Protein AF-A0A8H6A3K2-F1 (afdb_monomer_lite)

Organism: Petromyces alliaceus (NCBI:txid209559)

InterPro domains:
  IPR001138 Zn(2)Cys(6) fungal-type DNA-binding domain [PF00172] (10-44)
  IPR001138 Zn(2)Cys(6) fungal-type DNA-binding domain [PS00463] (11-38)
  IPR001138 Zn(2)Cys(6) fungal-type DNA-binding domain [PS50048] (11-40)
  IPR001138 Zn(2)Cys(6) fungal-type DNA-binding domain [SM00066] (6-49)
  IPR001138 Zn(2)Cys(6) fungal-type DNA-binding domain [cd00067] (7-41)
  IPR036864 Zn(2)-C6 fungal-type DNA-binding domain superfamily [G3DSA:4.10.240.10] (9-140)
  IPR036864 Zn(2)-C6 fungal-type DNA-binding domain superfamily [SSF57701] (4-45)
  IPR050987 ABC-transporter-regulating transcription factor-like [PTHR46910] (3-131)

Foldseek 3Di:
DPPDPPDQDDAFPVCVVVVHRFPDDVQTPVCVVVVHDGHHPDPPPPPVPPPPPDPPPPPDPDDPPDDDDDDPPPPPDDPCPDPVNVVVVVVVVVVVVVVCCVVPPDADPDPVRVVVVVVVVVVVVVVVVVVVVDDDDDDDPDPDPDPPDDDDDDDPDD

Secondary structure (DSSP, 8-state):
-----PPPPPPPHHHHHHTPPP--TTTTHHHHHTT-------TT-S---------S-SS--S---S----------------HHHHHHHHHHHHHHHHHHHHH--S---SHHHHHHHHHHHHHHHHHHHHHTTS----------------PPPP----

pLDDT: mean 70.24, std 17.97, range [39.81, 94.94]

Structure (mmCIF, N/CA/C/O backbone):
data_AF-A0A8H6A3K2-F1
#
_entry.id   AF-A0A8H6A3K2-F1
#
loop_
_atom_site.group_PDB
_atom_site.id
_atom_site.type_symbol
_atom_site.label_atom_id
_atom_site.label_alt_id
_atom_site.label_comp_id
_atom_site.label_asym_id
_atom_site.label_entity_id
_atom_site.label_seq_id
_atom_site.pdbx_PDB_ins_code
_atom_site.Cartn_x
_atom_site.Cartn_y
_atom_site.Cartn_z
_atom_site.occupancy
_atom_site.B_iso_or_equiv
_atom_site.auth_seq_id
_atom_site.auth_comp_id
_atom_site.auth_asym_id
_atom_site.auth_atom_id
_atom_site.pdbx_PDB_model_num
ATOM 1 N N . MET A 1 1 ? 2.055 7.429 -45.217 1.00 39.81 1 MET A N 1
ATOM 2 C CA . MET A 1 1 ? 2.472 6.500 -44.148 1.00 39.81 1 MET A CA 1
ATOM 3 C C . MET A 1 1 ? 2.422 7.248 -42.824 1.00 39.81 1 MET A C 1
ATOM 5 O O . MET A 1 1 ? 3.404 7.863 -42.430 1.00 39.81 1 MET A O 1
ATOM 9 N N . THR A 1 2 ? 1.248 7.324 -42.203 1.00 45.66 2 THR A N 1
ATOM 10 C CA . THR A 1 2 ? 1.084 7.938 -40.881 1.00 45.66 2 THR A CA 1
ATOM 11 C C . THR A 1 2 ? 1.538 6.924 -39.837 1.00 45.66 2 THR A C 1
ATOM 13 O O . THR A 1 2 ? 0.793 6.011 -39.500 1.00 45.66 2 THR A O 1
ATOM 16 N N . GLU A 1 3 ? 2.783 7.040 -39.375 1.00 60.25 3 GLU A N 1
ATOM 17 C CA . GLU A 1 3 ? 3.278 6.282 -38.223 1.00 60.25 3 GLU A CA 1
ATOM 18 C C . GLU A 1 3 ? 2.511 6.745 -36.978 1.00 60.25 3 GLU A C 1
ATOM 20 O O . GLU A 1 3 ? 2.837 7.756 -36.351 1.00 60.25 3 GLU A O 1
ATOM 25 N N . GLU A 1 4 ? 1.433 6.032 -36.657 1.00 57.62 4 GLU A N 1
ATOM 26 C CA . GLU A 1 4 ? 0.687 6.198 -35.417 1.00 57.62 4 GLU A CA 1
ATOM 27 C C . GLU A 1 4 ? 1.663 6.058 -34.251 1.00 57.62 4 GLU A C 1
ATOM 29 O O . GLU A 1 4 ? 2.272 5.005 -34.039 1.00 57.62 4 GLU A O 1
ATOM 34 N N . ARG A 1 5 ? 1.850 7.148 -33.500 1.00 58.28 5 ARG A N 1
ATOM 35 C CA . ARG A 1 5 ? 2.789 7.224 -32.381 1.00 58.28 5 ARG A CA 1
ATOM 36 C C . ARG A 1 5 ? 2.283 6.347 -31.236 1.00 58.28 5 ARG A C 1
ATOM 38 O O . ARG A 1 5 ? 1.649 6.822 -30.295 1.00 58.28 5 ARG A O 1
ATOM 45 N N . LYS A 1 6 ? 2.556 5.045 -31.338 1.00 59.75 6 LYS A N 1
ATOM 46 C CA . LYS A 1 6 ? 2.210 4.033 -30.340 1.00 59.75 6 LYS A CA 1
ATOM 47 C C . LYS A 1 6 ? 2.784 4.462 -28.993 1.00 59.75 6 LYS A C 1
ATOM 49 O O . LYS A 1 6 ? 3.951 4.847 -28.886 1.00 59.75 6 LYS A O 1
ATOM 54 N N . ARG A 1 7 ? 1.936 4.425 -27.961 1.00 57.75 7 ARG A N 1
ATOM 55 C CA . ARG A 1 7 ? 2.319 4.705 -26.573 1.00 57.75 7 ARG A CA 1
ATOM 56 C C . ARG A 1 7 ? 3.571 3.891 -26.238 1.00 57.75 7 ARG A C 1
ATOM 58 O O . ARG A 1 7 ? 3.609 2.697 -26.522 1.00 57.75 7 ARG A O 1
ATOM 65 N N . ALA A 1 8 ? 4.578 4.539 -25.648 1.00 57.28 8 ALA A N 1
ATOM 66 C CA . ALA A 1 8 ? 5.835 3.882 -25.309 1.00 57.28 8 ALA A CA 1
ATOM 67 C C . ALA A 1 8 ? 5.558 2.621 -24.475 1.00 57.28 8 ALA A C 1
ATOM 69 O O . ALA A 1 8 ? 4.963 2.689 -23.396 1.00 57.28 8 ALA A O 1
ATOM 70 N N . THR A 1 9 ? 5.957 1.466 -25.001 1.00 68.38 9 THR A N 1
ATOM 71 C CA . THR A 1 9 ? 5.785 0.173 -24.343 1.00 68.38 9 THR A CA 1
ATOM 72 C C . THR A 1 9 ? 6.594 0.133 -23.053 1.00 68.38 9 THR A C 1
ATOM 74 O O . THR A 1 9 ? 7.736 0.596 -23.004 1.00 68.38 9 THR A O 1
ATOM 77 N N . ARG A 1 10 ? 6.016 -0.440 -21.989 1.00 82.38 10 ARG A N 1
ATOM 78 C CA . ARG A 1 10 ? 6.7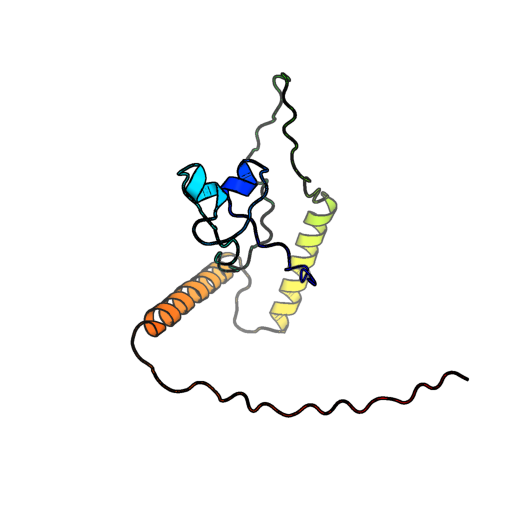27 -0.669 -20.725 1.00 82.38 10 ARG A CA 1
ATOM 79 C C . ARG A 1 10 ? 8.002 -1.472 -21.005 1.00 82.38 10 ARG A C 1
ATOM 81 O O . ARG A 1 10 ? 7.929 -2.549 -21.584 1.00 82.38 10 ARG A O 1
ATOM 88 N N . ALA A 1 11 ? 9.154 -0.958 -20.580 1.00 88.69 11 ALA A N 1
ATOM 89 C CA . ALA A 1 11 ? 10.419 -1.676 -20.706 1.00 88.69 11 ALA A CA 1
ATOM 90 C C . ALA A 1 11 ? 10.467 -2.889 -19.760 1.00 88.69 11 ALA A C 1
ATOM 92 O O . ALA A 1 11 ? 9.973 -2.809 -18.630 1.00 88.69 11 ALA A O 1
ATOM 93 N N . CYS A 1 12 ? 11.079 -3.989 -20.207 1.00 89.44 12 CYS A N 1
ATOM 94 C CA . CYS A 1 12 ? 11.397 -5.133 -19.349 1.00 89.44 12 CYS A CA 1
ATOM 95 C C . CYS A 1 12 ? 12.448 -4.757 -18.296 1.00 89.44 12 CYS A C 1
ATOM 97 O O . CYS A 1 12 ? 13.149 -3.747 -18.427 1.00 89.44 12 CYS A O 1
ATOM 99 N N . ASP A 1 13 ? 12.582 -5.576 -17.256 1.00 90.19 13 ASP A N 1
ATOM 100 C CA . ASP A 1 13 ? 13.487 -5.279 -16.147 1.00 90.19 13 ASP A CA 1
ATOM 101 C C . ASP A 1 13 ? 14.956 -5.285 -16.578 1.00 90.19 13 ASP A C 1
ATOM 103 O O . ASP A 1 13 ? 15.732 -4.460 -16.102 1.00 90.19 13 ASP A O 1
ATOM 107 N N . GLU A 1 14 ? 15.325 -6.130 -17.541 1.00 90.44 14 GLU A N 1
ATOM 108 C CA . GLU A 1 14 ? 16.706 -6.228 -18.011 1.00 90.44 14 GLU A CA 1
ATOM 109 C C . GLU A 1 14 ? 17.121 -5.015 -18.858 1.00 90.44 14 GLU A C 1
ATOM 111 O O . GLU A 1 14 ? 18.142 -4.386 -18.576 1.00 90.44 14 GLU A O 1
ATOM 116 N N . CYS A 1 15 ? 16.297 -4.590 -19.826 1.00 90.38 15 CYS A N 1
ATOM 117 C CA . CYS A 1 15 ? 16.546 -3.344 -20.566 1.00 90.38 15 CYS A CA 1
ATOM 118 C C . CYS A 1 15 ? 16.542 -2.130 -19.631 1.00 90.38 15 CYS A C 1
ATOM 120 O O . CYS A 1 15 ? 17.314 -1.193 -19.826 1.00 90.38 15 CYS A O 1
ATOM 122 N N . ARG A 1 16 ? 15.711 -2.147 -18.582 1.00 90.50 16 ARG A N 1
ATOM 123 C CA . ARG A 1 16 ? 15.670 -1.077 -17.584 1.00 90.50 16 ARG A CA 1
ATOM 124 C C . ARG A 1 16 ? 16.929 -1.049 -16.713 1.00 90.50 16 ARG A C 1
ATOM 126 O O . ARG A 1 16 ? 17.440 0.036 -16.443 1.00 90.50 16 ARG A O 1
ATOM 133 N N . ARG A 1 17 ? 17.443 -2.215 -16.308 1.00 88.88 17 ARG A N 1
ATOM 134 C CA . ARG A 1 17 ? 18.693 -2.372 -15.545 1.00 88.88 17 ARG A CA 1
ATOM 135 C C . ARG A 1 17 ? 19.903 -1.893 -16.346 1.00 88.88 17 ARG A C 1
ATOM 137 O O . ARG A 1 17 ? 20.776 -1.234 -15.791 1.00 88.88 17 ARG A O 1
ATOM 144 N N . LEU A 1 18 ? 19.917 -2.188 -17.644 1.00 89.50 18 LEU A N 1
ATOM 145 C CA . LEU A 1 18 ? 20.990 -1.820 -18.570 1.00 89.50 18 LEU A CA 1
ATOM 146 C C . LEU A 1 18 ? 20.836 -0.420 -19.182 1.00 89.50 18 LEU A C 1
ATOM 148 O O . LEU A 1 18 ? 21.750 0.054 -19.846 1.00 89.50 18 LEU A O 1
ATOM 152 N N . LYS A 1 19 ? 19.708 0.258 -18.927 1.00 89.94 19 LYS A N 1
ATOM 153 C CA . LYS A 1 19 ? 19.364 1.581 -19.478 1.00 89.94 19 LYS A CA 1
ATOM 154 C C . LYS A 1 19 ? 19.355 1.615 -21.015 1.00 89.94 19 LYS A C 1
ATOM 156 O O . LYS A 1 19 ? 19.729 2.610 -21.628 1.00 89.94 19 LYS A O 1
ATOM 161 N N . GLU A 1 20 ? 18.881 0.539 -21.636 1.00 88.94 20 GLU A N 1
ATOM 162 C CA . GLU A 1 20 ? 18.750 0.408 -23.091 1.00 88.94 20 GLU A CA 1
ATOM 163 C C . GLU A 1 20 ? 17.290 0.594 -23.538 1.00 88.94 20 GLU A C 1
ATOM 165 O O . GLU A 1 20 ? 16.348 0.290 -22.798 1.00 88.94 20 GLU A O 1
ATOM 170 N N . LYS A 1 21 ? 17.075 1.046 -24.783 1.00 87.69 21 LYS A N 1
ATOM 171 C CA . LYS A 1 21 ? 15.724 1.138 -25.364 1.00 87.69 21 LYS A CA 1
ATOM 172 C C . LYS A 1 21 ? 15.109 -0.258 -25.481 1.00 87.69 21 LYS A C 1
ATOM 174 O O . LYS A 1 21 ? 15.714 -1.150 -26.080 1.00 87.69 21 LYS A O 1
ATOM 179 N N . CYS A 1 22 ? 13.909 -0.425 -24.927 1.00 89.44 22 CYS A N 1
ATOM 180 C CA . CYS A 1 22 ? 13.126 -1.650 -25.017 1.00 89.44 22 CYS A CA 1
ATOM 181 C C . CYS A 1 22 ? 12.055 -1.494 -26.100 1.00 89.44 22 CYS A C 1
ATOM 183 O O . CYS A 1 22 ? 11.222 -0.596 -26.010 1.00 89.44 22 CYS A O 1
ATOM 185 N N . GLU A 1 23 ? 12.066 -2.382 -27.094 1.00 85.56 23 GLU A N 1
ATOM 186 C CA . GLU A 1 2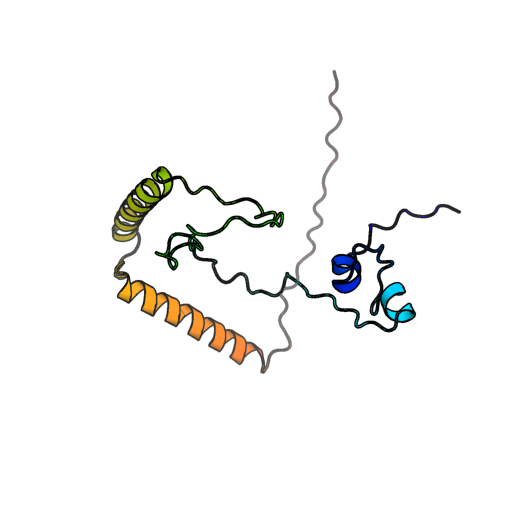3 ? 11.091 -2.383 -28.198 1.00 85.56 23 GLU A CA 1
ATOM 187 C C . GLU A 1 23 ? 9.763 -3.081 -27.827 1.00 85.56 23 GLU A C 1
ATOM 189 O O . GLU A 1 23 ? 8.851 -3.158 -28.642 1.00 85.56 23 GLU A O 1
ATOM 194 N N . GLY A 1 24 ? 9.635 -3.589 -26.593 1.00 81.88 24 GLY A N 1
ATOM 195 C CA . GLY A 1 24 ? 8.463 -4.354 -26.156 1.00 81.88 24 GLY A CA 1
ATOM 196 C C . GLY A 1 24 ? 8.411 -5.778 -26.735 1.00 81.88 24 GLY A C 1
ATOM 197 O O . GLY A 1 24 ? 9.346 -6.226 -27.403 1.00 81.88 24 GLY A O 1
ATOM 198 N N . GLY A 1 25 ? 7.336 -6.508 -26.415 1.00 81.31 25 GLY A N 1
ATOM 199 C CA . GLY A 1 25 ? 7.158 -7.936 -26.727 1.00 81.31 25 GLY A CA 1
ATOM 200 C C . GLY A 1 25 ? 7.575 -8.874 -25.585 1.00 81.31 25 GLY A C 1
ATOM 201 O O . GLY A 1 25 ? 8.337 -8.483 -24.698 1.00 81.31 25 GLY A O 1
ATOM 202 N N . ILE A 1 26 ? 7.059 -10.109 -25.590 1.00 80.62 26 ILE A N 1
ATOM 203 C CA . ILE A 1 26 ? 7.414 -11.167 -24.630 1.00 80.62 26 ILE A CA 1
ATOM 204 C C . ILE A 1 26 ? 7.951 -12.364 -25.429 1.00 80.62 26 ILE A C 1
ATOM 206 O O . ILE A 1 26 ? 7.157 -13.037 -26.083 1.00 80.62 26 ILE A O 1
ATOM 210 N N . PRO A 1 27 ? 9.267 -12.650 -25.394 1.00 86.31 27 PRO A N 1
ATOM 211 C CA . PRO A 1 27 ? 10.353 -11.831 -24.844 1.00 86.31 27 PRO A CA 1
ATOM 212 C C . PRO A 1 27 ? 10.608 -10.564 -25.680 1.00 86.31 27 PRO A C 1
ATOM 214 O O . PRO A 1 27 ? 10.317 -10.519 -26.873 1.00 86.31 27 PRO A O 1
ATOM 217 N N . CYS A 1 28 ? 11.188 -9.527 -25.068 1.00 89.62 28 CYS A N 1
ATOM 218 C CA . CYS A 1 28 ? 11.486 -8.282 -25.774 1.00 89.62 28 CYS A CA 1
ATOM 219 C C . CYS A 1 28 ? 12.471 -8.532 -26.935 1.00 89.62 28 CYS A C 1
ATOM 221 O O . CYS A 1 28 ? 13.417 -9.302 -26.759 1.00 89.62 28 CYS A O 1
ATOM 223 N N . SER A 1 29 ? 12.306 -7.881 -28.099 1.00 89.25 29 SER A N 1
ATOM 224 C CA . SER A 1 29 ? 13.159 -8.150 -29.284 1.00 89.25 29 SER A CA 1
ATOM 225 C C . SER A 1 29 ? 14.660 -8.025 -28.971 1.00 89.25 29 SER A C 1
ATOM 227 O O . SER A 1 29 ? 15.465 -8.887 -29.322 1.00 89.25 29 SER A O 1
ATOM 229 N N . ARG A 1 30 ? 15.035 -7.014 -28.181 1.00 89.12 30 ARG A N 1
ATOM 230 C CA . ARG A 1 30 ? 16.416 -6.820 -27.723 1.00 89.12 30 ARG A CA 1
ATOM 231 C C . ARG A 1 30 ? 16.911 -7.952 -26.813 1.00 89.12 30 ARG A C 1
ATOM 233 O O . ARG A 1 30 ? 18.037 -8.416 -26.960 1.00 89.12 30 ARG A O 1
ATOM 240 N N . CYS A 1 31 ? 16.064 -8.433 -25.910 1.00 90.56 31 CYS A N 1
ATOM 241 C CA . CYS A 1 31 ? 16.357 -9.548 -25.013 1.00 90.56 31 CYS A CA 1
ATOM 242 C C . CYS A 1 31 ? 16.568 -10.851 -25.796 1.00 90.56 31 CYS A C 1
ATOM 244 O O . CYS A 1 31 ? 17.484 -11.610 -25.487 1.00 90.56 31 CYS A O 1
ATOM 246 N N . SER A 1 32 ? 15.755 -11.067 -26.836 1.00 91.50 32 SER A N 1
ATOM 247 C CA . SER A 1 32 ? 15.879 -12.197 -27.760 1.00 91.50 32 SER A CA 1
ATOM 248 C C . SER A 1 32 ? 17.213 -12.161 -28.516 1.00 91.50 32 SER A C 1
ATOM 250 O O . SER A 1 32 ? 17.946 -13.149 -28.507 1.00 91.50 32 SER A O 1
ATOM 252 N N . HIS A 1 33 ? 17.594 -11.002 -29.066 1.00 91.88 33 HIS A N 1
ATOM 253 C CA . HIS A 1 33 ? 18.850 -10.842 -29.810 1.00 91.88 33 HIS A CA 1
ATOM 254 C C . HIS A 1 33 ? 20.092 -11.129 -28.952 1.00 91.88 33 HIS A C 1
ATOM 256 O O . HIS A 1 33 ? 21.004 -11.832 -29.379 1.00 91.88 33 HIS A O 1
ATOM 262 N N . PHE A 1 34 ? 20.122 -10.624 -27.715 1.00 89.44 34 PHE A N 1
ATOM 263 C CA . PHE A 1 34 ? 21.236 -10.859 -26.790 1.00 89.44 34 PHE A CA 1
ATOM 264 C C . PHE A 1 34 ? 21.126 -12.173 -26.005 1.00 89.44 34 PHE A C 1
ATOM 266 O O . PHE A 1 34 ? 21.971 -12.427 -25.148 1.00 89.44 34 PHE A O 1
ATOM 273 N N . ARG A 1 35 ? 20.097 -12.992 -26.274 1.00 88.38 35 ARG A N 1
ATOM 274 C CA . ARG A 1 35 ? 19.805 -14.250 -25.565 1.00 88.38 35 ARG A CA 1
ATOM 275 C C . ARG A 1 35 ? 19.812 -14.091 -24.038 1.00 88.38 35 ARG A C 1
ATOM 277 O O . ARG A 1 35 ? 20.327 -14.939 -23.314 1.00 88.38 35 ARG A O 1
ATOM 284 N N . ARG A 1 36 ? 19.251 -12.983 -23.547 1.00 87.44 36 ARG A N 1
ATOM 285 C CA . ARG A 1 36 ? 19.101 -12.696 -22.112 1.00 87.44 36 ARG A CA 1
ATOM 286 C C . ARG A 1 36 ? 17.689 -13.047 -21.654 1.00 87.44 36 ARG A C 1
ATOM 288 O O . ARG A 1 36 ? 16.735 -12.972 -22.429 1.00 87.44 36 ARG A O 1
ATOM 295 N N . LEU A 1 37 ? 17.548 -13.366 -20.371 1.00 87.44 37 LEU A N 1
ATOM 296 C CA . LEU A 1 37 ? 16.246 -13.591 -19.747 1.00 87.44 37 LEU A CA 1
ATOM 297 C C . LEU A 1 37 ? 15.442 -12.285 -19.725 1.00 87.44 37 LEU A C 1
ATOM 299 O O . LEU A 1 37 ? 15.842 -11.293 -19.116 1.00 87.44 37 LEU A O 1
ATOM 303 N N . CYS A 1 38 ? 14.307 -12.283 -20.421 1.00 90.19 38 CYS A N 1
ATOM 304 C CA . CYS A 1 38 ? 13.381 -11.161 -20.430 1.00 90.19 38 CYS A CA 1
ATOM 305 C C . CYS A 1 38 ? 12.372 -11.326 -19.296 1.00 90.19 38 CYS A C 1
ATOM 307 O O . CYS A 1 38 ? 11.447 -12.127 -19.406 1.00 90.19 38 CYS A O 1
ATOM 309 N N . GLU A 1 39 ? 12.543 -10.558 -18.223 1.00 87.44 39 GLU A N 1
ATOM 310 C CA . GLU A 1 39 ? 11.612 -10.563 -17.099 1.00 87.44 39 GLU A CA 1
ATOM 311 C C . GLU A 1 39 ? 10.805 -9.258 -17.049 1.00 87.44 39 GLU A C 1
ATOM 313 O O . GLU A 1 39 ? 11.341 -8.158 -17.220 1.00 87.44 39 GLU A O 1
ATOM 318 N N . PHE A 1 40 ? 9.497 -9.387 -16.824 1.00 85.81 40 PHE A N 1
ATOM 319 C CA . PHE A 1 40 ? 8.593 -8.278 -16.540 1.00 85.81 40 PHE A CA 1
ATOM 320 C C . PHE A 1 40 ? 7.977 -8.498 -15.155 1.00 85.81 40 PHE A C 1
ATOM 322 O O . PHE A 1 40 ? 6.838 -8.953 -15.037 1.00 85.81 40 PHE A O 1
ATOM 329 N N . LYS A 1 41 ? 8.701 -8.165 -14.082 1.00 80.38 41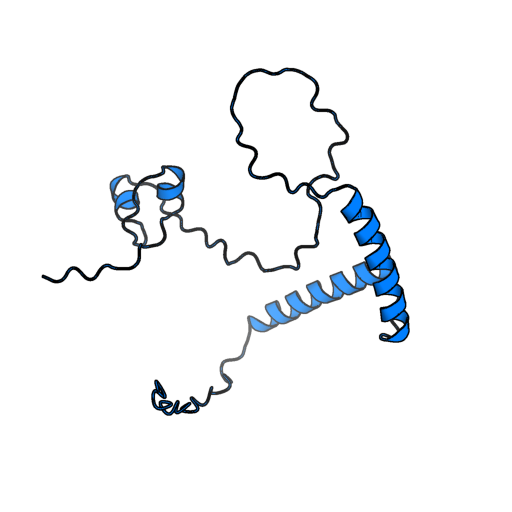 LYS A N 1
ATOM 330 C CA . LYS A 1 41 ? 8.160 -8.231 -12.720 1.00 80.38 41 LYS A CA 1
ATOM 331 C C . LYS A 1 41 ? 7.003 -7.251 -12.608 1.00 80.38 41 LYS A C 1
ATOM 333 O O . LYS A 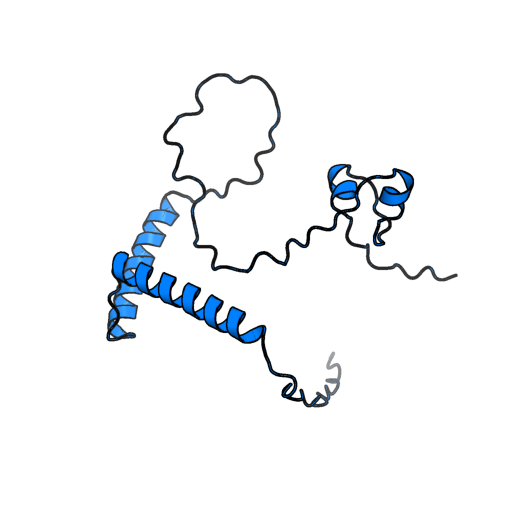1 41 ? 7.175 -6.025 -12.612 1.00 80.38 41 LYS A O 1
ATOM 338 N N . ASN A 1 42 ? 5.783 -7.764 -12.505 1.00 67.50 42 ASN A N 1
ATOM 339 C CA . ASN A 1 42 ? 4.637 -6.939 -12.165 1.00 67.50 42 ASN A CA 1
ATOM 340 C C . ASN A 1 42 ? 4.785 -6.472 -10.717 1.00 67.50 42 ASN A C 1
ATOM 342 O O . ASN A 1 42 ? 4.401 -7.161 -9.781 1.00 67.50 42 ASN A O 1
ATOM 346 N N . ARG A 1 43 ? 5.262 -5.233 -10.532 1.00 61.69 43 ARG A N 1
ATOM 347 C CA . ARG A 1 43 ? 5.216 -4.527 -9.237 1.00 61.69 43 ARG A CA 1
ATOM 348 C C . ARG A 1 43 ? 3.782 -4.344 -8.695 1.00 61.69 43 ARG A C 1
ATOM 350 O O . ARG A 1 43 ? 3.614 -3.735 -7.648 1.00 61.69 43 ARG A O 1
ATOM 357 N N . ALA A 1 44 ? 2.768 -4.839 -9.408 1.00 55.81 44 ALA A N 1
ATOM 358 C CA . ALA A 1 44 ? 1.350 -4.722 -9.101 1.00 55.81 44 ALA A CA 1
ATOM 359 C C . ALA A 1 44 ? 0.772 -5.893 -8.281 1.00 55.81 44 ALA A C 1
ATOM 361 O O . ALA A 1 44 ? -0.345 -5.762 -7.800 1.00 55.81 44 ALA A O 1
ATOM 362 N N . GLN A 1 45 ? 1.491 -7.011 -8.100 1.00 50.84 45 GLN A N 1
ATOM 363 C CA . GLN A 1 45 ? 0.961 -8.187 -7.380 1.00 50.84 45 GLN A CA 1
ATOM 364 C C . GLN A 1 45 ? 1.451 -8.339 -5.935 1.00 50.84 45 GLN A C 1
ATOM 366 O O . GLN A 1 45 ? 1.120 -9.318 -5.273 1.00 50.84 45 GLN A O 1
ATOM 371 N N . GLY A 1 46 ? 2.173 -7.352 -5.398 1.00 53.75 46 GLY A N 1
ATOM 372 C CA . GLY A 1 46 ? 2.179 -7.193 -3.951 1.00 53.75 46 GLY A CA 1
ATOM 373 C C . GLY A 1 46 ? 0.755 -6.836 -3.562 1.00 53.75 46 GLY A C 1
ATOM 374 O O . GLY A 1 46 ? 0.302 -5.741 -3.902 1.00 53.75 46 GLY A O 1
ATOM 375 N N . VAL A 1 47 ? 0.043 -7.764 -2.916 1.00 48.88 47 VAL A N 1
ATOM 376 C CA . VAL A 1 47 ? -1.185 -7.459 -2.181 1.00 48.88 47 VAL A CA 1
ATOM 377 C C . VAL A 1 47 ? -0.927 -6.114 -1.515 1.00 48.88 47 VAL A C 1
ATOM 379 O O . VAL A 1 47 ? 0.114 -5.937 -0.877 1.00 48.88 47 VAL A O 1
ATOM 382 N N . ARG A 1 48 ? -1.806 -5.127 -1.714 1.00 54.12 48 ARG A N 1
ATOM 383 C CA . ARG A 1 48 ? -1.809 -3.928 -0.870 1.00 54.12 48 ARG A CA 1
ATOM 384 C C . ARG A 1 48 ? -2.272 -4.363 0.517 1.00 54.12 48 ARG A C 1
ATOM 386 O O . ARG A 1 48 ? -3.342 -3.995 0.981 1.00 54.12 48 ARG A O 1
ATOM 393 N N . GLU A 1 49 ? -1.492 -5.241 1.129 1.00 50.03 49 GLU A N 1
ATOM 394 C CA . GLU A 1 49 ? -1.438 -5.437 2.549 1.00 50.03 49 GLU A CA 1
ATOM 395 C C . GLU A 1 49 ? -1.240 -4.039 3.104 1.00 50.03 49 GLU A C 1
ATOM 397 O O . GLU A 1 49 ? -0.419 -3.269 2.583 1.00 50.03 49 GLU A O 1
ATOM 402 N N . PHE A 1 50 ? -2.115 -3.666 4.033 1.00 43.84 50 PHE A N 1
ATOM 403 C CA . PHE A 1 50 ? -2.050 -2.399 4.731 1.00 43.84 50 PHE A CA 1
ATOM 404 C C . PHE A 1 50 ? -0.583 -2.200 5.083 1.00 43.84 50 PHE A C 1
ATOM 406 O O . PHE A 1 50 ? -0.050 -2.983 5.853 1.00 43.84 50 PHE A O 1
ATOM 413 N N . ARG A 1 51 ? 0.118 -1.264 4.432 1.00 52.41 51 ARG A N 1
ATOM 414 C CA . ARG A 1 51 ? 1.472 -0.924 4.854 1.00 52.41 51 ARG A CA 1
ATOM 415 C C . ARG A 1 51 ? 1.229 -0.191 6.162 1.00 52.41 51 ARG A C 1
ATOM 417 O O . ARG A 1 51 ? 0.779 0.957 6.073 1.00 52.41 51 ARG A O 1
ATOM 424 N N . PRO A 1 52 ? 1.478 -0.779 7.353 1.00 49.88 52 PRO A N 1
ATOM 425 C CA . PRO A 1 52 ? 1.573 0.080 8.509 1.00 49.88 52 PRO A CA 1
ATOM 426 C C . PRO A 1 52 ? 2.621 1.136 8.158 1.00 49.88 52 PRO A C 1
ATOM 428 O O . PRO A 1 52 ? 3.598 0.862 7.447 1.00 49.88 52 PRO A O 1
ATOM 431 N N . TYR A 1 53 ? 2.384 2.370 8.581 1.00 55.69 53 TYR A N 1
ATOM 432 C CA . TYR A 1 53 ? 3.423 3.379 8.556 1.00 55.69 53 TYR A CA 1
ATOM 433 C C . TYR A 1 53 ? 4.513 2.910 9.526 1.00 55.69 53 TYR A C 1
ATOM 435 O O . TYR A 1 53 ? 4.476 3.203 10.714 1.00 55.69 53 TYR A O 1
ATOM 443 N N . VAL A 1 54 ? 5.426 2.080 9.026 1.00 50.78 54 VAL A N 1
ATOM 444 C CA . VAL A 1 54 ? 6.619 1.636 9.732 1.00 50.78 54 VAL A CA 1
ATOM 445 C C . VAL A 1 54 ? 7.712 2.598 9.300 1.00 50.78 54 VAL A C 1
ATOM 447 O O . VAL A 1 54 ? 8.132 2.553 8.135 1.00 50.78 54 VAL A O 1
ATOM 450 N N . PRO A 1 55 ? 8.190 3.483 10.188 1.00 48.22 55 PRO A N 1
ATOM 451 C CA . PRO A 1 55 ? 9.454 4.151 9.961 1.00 48.22 55 PRO A CA 1
ATOM 452 C C . PRO A 1 55 ? 10.496 3.045 9.778 1.00 48.22 55 PRO A C 1
ATOM 454 O O . PRO A 1 55 ? 10.765 2.282 10.703 1.00 48.22 55 PRO A O 1
ATOM 457 N N . ARG A 1 56 ? 11.072 2.917 8.580 1.00 51.50 56 ARG A N 1
ATOM 458 C CA . ARG A 1 56 ? 12.151 1.955 8.291 1.00 51.50 56 ARG A CA 1
ATOM 459 C C . ARG A 1 56 ? 13.479 2.365 8.953 1.00 51.50 56 ARG A C 1
ATOM 461 O O . ARG A 1 56 ? 14.518 2.343 8.304 1.00 51.50 56 ARG A O 1
ATOM 468 N N . CYS A 1 57 ? 13.452 2.776 10.220 1.00 51.28 57 CYS A N 1
ATOM 469 C CA . CYS A 1 57 ? 14.626 3.171 10.999 1.00 51.28 57 CYS A CA 1
ATOM 470 C C . CYS A 1 57 ? 14.430 2.912 12.505 1.00 51.28 57 CYS A C 1
ATOM 472 O O . CYS A 1 57 ? 14.727 3.784 13.315 1.00 51.28 57 CYS A O 1
ATOM 474 N N . VAL A 1 58 ? 13.931 1.742 12.904 1.00 48.44 58 VAL A N 1
ATOM 475 C CA . VAL A 1 58 ? 14.008 1.315 14.314 1.00 48.44 58 VAL A CA 1
ATOM 476 C C . VAL A 1 58 ? 14.773 0.012 14.460 1.00 48.44 58 VAL A C 1
ATOM 478 O O . VAL A 1 58 ? 14.348 -0.862 15.192 1.00 48.44 58 VAL A O 1
ATOM 481 N N . GLU A 1 59 ? 15.910 -0.121 13.771 1.00 51.31 59 GLU A N 1
ATOM 482 C CA . GLU A 1 59 ? 16.886 -1.136 14.183 1.00 51.31 59 GLU A CA 1
ATOM 483 C C . GLU A 1 59 ? 18.316 -0.874 13.699 1.00 51.31 59 GLU A C 1
ATOM 485 O O . GLU A 1 59 ? 18.952 -1.743 13.132 1.00 51.31 59 GLU A O 1
ATOM 490 N N . TRP A 1 60 ? 18.845 0.331 13.929 1.00 42.25 60 TRP A N 1
ATOM 491 C CA . TRP A 1 60 ? 20.297 0.512 14.062 1.00 42.25 60 TRP A CA 1
ATOM 492 C C . TRP A 1 60 ? 20.559 1.624 15.075 1.00 42.25 60 TRP A C 1
ATOM 494 O O . TRP A 1 60 ? 20.774 2.782 14.717 1.00 42.25 60 TRP A O 1
ATOM 504 N N . LEU A 1 61 ? 20.564 1.273 16.364 1.00 51.53 61 LEU A N 1
ATOM 505 C CA . LEU A 1 61 ? 21.370 2.017 17.329 1.00 51.53 61 LEU A CA 1
ATOM 506 C C . LEU A 1 61 ? 22.834 1.607 17.108 1.00 51.53 61 LEU A C 1
ATOM 508 O O . LEU A 1 61 ? 23.411 0.882 17.907 1.00 51.53 61 LEU A O 1
ATOM 512 N N . TYR A 1 62 ? 23.413 2.024 15.983 1.00 48.19 62 TYR A N 1
ATOM 513 C CA . TYR A 1 62 ? 24.857 1.982 15.782 1.00 48.19 62 TYR A CA 1
ATOM 514 C C . TYR A 1 62 ? 25.278 3.180 14.921 1.00 48.19 62 TYR A C 1
ATOM 516 O O . TYR A 1 62 ? 24.811 3.310 13.786 1.00 48.19 62 TYR A O 1
ATOM 524 N N . PRO A 1 63 ? 26.101 4.108 15.443 1.00 52.91 63 PRO A N 1
ATOM 525 C CA . PRO A 1 63 ? 26.560 5.256 14.676 1.00 52.91 63 PRO A CA 1
ATOM 526 C C . PRO A 1 63 ? 27.441 4.805 13.507 1.00 52.91 63 PRO A C 1
ATOM 528 O O . PRO A 1 63 ? 28.463 4.152 13.703 1.00 52.91 63 PRO A O 1
ATOM 531 N N . CYS A 1 64 ? 27.081 5.224 12.292 1.00 47.31 64 CYS A N 1
ATOM 532 C CA . CYS A 1 64 ? 27.956 5.215 11.122 1.00 47.31 64 CYS A CA 1
ATOM 533 C C . CYS A 1 64 ? 29.013 6.322 11.276 1.00 47.31 64 CYS A C 1
ATOM 535 O O . CYS A 1 64 ? 29.002 7.326 10.565 1.00 47.31 64 CYS A O 1
ATOM 537 N N . VAL A 1 65 ? 29.893 6.164 12.262 1.00 49.34 65 VAL A N 1
ATOM 538 C CA . VAL A 1 65 ? 31.104 6.966 12.415 1.00 49.34 65 VAL A CA 1
ATOM 539 C C . VAL A 1 65 ? 32.267 5.991 12.419 1.00 49.34 65 VAL A C 1
ATOM 541 O O . VAL A 1 65 ? 32.766 5.630 13.473 1.00 49.34 65 VAL A O 1
ATOM 544 N N . LEU A 1 66 ? 32.662 5.525 11.236 1.00 47.53 66 LEU A N 1
ATOM 545 C CA . LEU A 1 66 ? 34.069 5.527 10.853 1.00 47.53 66 LEU A CA 1
ATOM 546 C C . LEU A 1 66 ? 34.219 5.226 9.356 1.00 47.53 66 LEU A C 1
ATOM 548 O O . LEU A 1 66 ? 33.713 4.234 8.848 1.00 47.53 66 LEU A O 1
ATOM 552 N N . GLN A 1 67 ? 34.994 6.105 8.722 1.00 40.59 67 GLN A N 1
ATOM 553 C CA . GLN A 1 67 ? 35.662 5.979 7.426 1.00 40.59 67 GLN A CA 1
ATOM 554 C C . GLN A 1 67 ? 34.832 6.269 6.173 1.00 40.59 67 GLN A C 1
ATOM 556 O O .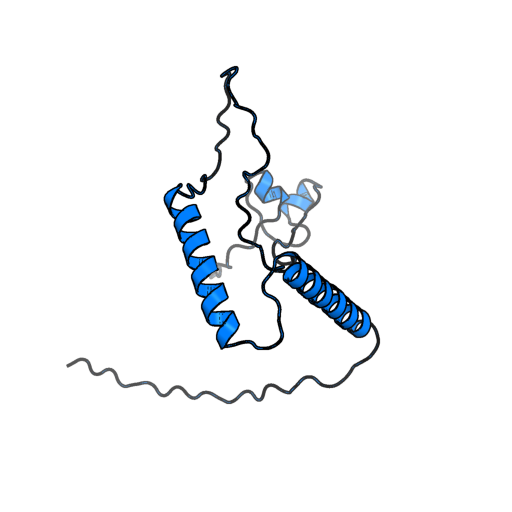 GLN A 1 67 ? 34.365 5.410 5.434 1.00 40.59 67 GLN A O 1
ATOM 561 N N . ALA A 1 68 ? 34.793 7.574 5.906 1.00 51.38 68 ALA A N 1
ATOM 562 C CA . ALA A 1 68 ? 34.798 8.142 4.574 1.00 51.38 68 ALA A CA 1
ATOM 563 C C . ALA A 1 68 ? 35.891 7.497 3.709 1.00 51.38 68 ALA A C 1
ATOM 565 O O . ALA A 1 68 ? 37.065 7.809 3.872 1.00 51.38 68 ALA A O 1
ATOM 566 N N . THR A 1 69 ? 35.497 6.650 2.766 1.00 47.56 69 THR A N 1
ATOM 567 C CA . THR A 1 69 ? 36.147 6.589 1.456 1.00 47.56 69 THR A CA 1
ATOM 568 C C . THR A 1 69 ? 35.075 6.350 0.400 1.00 47.56 69 THR A C 1
ATOM 570 O O . THR A 1 69 ? 34.056 5.710 0.640 1.00 47.56 69 THR A O 1
ATOM 573 N N . GLU A 1 70 ? 35.287 7.036 -0.710 1.00 52.22 70 GLU A N 1
ATOM 574 C CA . GLU A 1 70 ? 34.445 7.258 -1.875 1.00 52.22 70 GLU A CA 1
ATOM 575 C C . GLU A 1 70 ? 33.443 6.147 -2.217 1.00 52.22 70 GLU A C 1
ATOM 577 O O . GLU A 1 70 ? 33.800 4.988 -2.377 1.00 52.22 70 GLU A O 1
ATOM 582 N N . ILE A 1 71 ? 32.182 6.541 -2.399 1.00 44.97 71 ILE A N 1
ATOM 583 C CA . ILE A 1 71 ? 31.377 6.322 -3.610 1.00 44.97 71 ILE A CA 1
ATOM 584 C C . ILE A 1 71 ? 30.015 6.967 -3.347 1.00 44.97 71 ILE A C 1
ATOM 586 O O . ILE A 1 71 ? 29.354 6.709 -2.340 1.00 44.97 71 ILE A O 1
ATOM 590 N N . LEU A 1 72 ? 29.607 7.822 -4.286 1.00 51.91 72 LEU A N 1
ATOM 591 C CA . LEU A 1 72 ? 28.264 8.369 -4.444 1.00 51.91 72 LEU A CA 1
ATOM 592 C C . LEU A 1 72 ? 27.214 7.251 -4.405 1.00 51.91 72 LEU A C 1
ATOM 594 O O . LEU A 1 72 ? 26.749 6.761 -5.432 1.00 51.91 72 LEU A O 1
ATOM 598 N N . THR A 1 73 ? 26.784 6.887 -3.203 1.00 46.62 73 THR A N 1
ATOM 599 C CA . THR A 1 73 ? 25.534 6.169 -3.013 1.00 46.62 73 THR A CA 1
ATOM 600 C C . THR A 1 73 ? 24.478 7.240 -2.854 1.00 46.62 73 THR A C 1
ATOM 602 O O . THR A 1 73 ? 24.251 7.779 -1.773 1.00 46.62 73 THR A O 1
ATOM 605 N N . PHE A 1 74 ? 23.896 7.604 -3.992 1.00 41.69 74 PHE A N 1
ATOM 606 C CA . PHE A 1 74 ? 22.667 8.370 -4.110 1.00 41.69 74 PHE A CA 1
ATOM 607 C C . PHE A 1 74 ? 21.597 7.711 -3.226 1.00 41.69 74 PHE A C 1
ATOM 609 O O . PHE A 1 74 ? 20.873 6.808 -3.645 1.00 41.69 74 PHE A O 1
ATOM 616 N N . CYS A 1 75 ? 21.554 8.114 -1.958 1.00 43.62 75 CYS A N 1
ATOM 617 C CA . CYS A 1 75 ? 20.562 7.666 -1.001 1.00 43.62 75 CYS A CA 1
ATOM 618 C C . CYS A 1 75 ? 19.295 8.445 -1.340 1.00 43.62 75 CYS A C 1
ATOM 620 O O . CYS A 1 75 ? 19.112 9.586 -0.914 1.00 43.62 75 CYS A O 1
ATOM 622 N N . GLY A 1 76 ? 18.493 7.859 -2.231 1.00 43.81 76 GLY A N 1
ATOM 623 C CA . GLY A 1 76 ? 17.224 8.414 -2.669 1.00 43.81 76 GLY A CA 1
ATOM 624 C C . GLY A 1 76 ? 16.417 8.882 -1.464 1.00 43.81 76 GLY A C 1
ATOM 625 O O . GLY A 1 76 ? 16.100 8.092 -0.581 1.00 43.81 76 GLY A O 1
ATOM 626 N N . SER A 1 77 ? 16.150 10.185 -1.445 1.00 45.31 77 SER A N 1
ATOM 627 C CA . SER A 1 77 ? 15.103 10.873 -0.692 1.00 45.31 77 SER A CA 1
ATOM 628 C C . SER A 1 77 ? 14.727 10.215 0.634 1.00 45.31 77 SER A C 1
ATOM 630 O O . SER A 1 77 ? 13.705 9.543 0.764 1.00 45.31 77 SER A O 1
ATOM 632 N N . ARG A 1 78 ? 15.567 10.470 1.636 1.00 42.66 78 ARG A N 1
ATOM 633 C CA . ARG A 1 78 ? 15.262 10.330 3.061 1.00 42.66 78 ARG A CA 1
ATOM 634 C C . ARG A 1 78 ? 13.891 10.977 3.338 1.00 42.66 78 ARG A C 1
ATOM 636 O O . ARG A 1 78 ? 13.779 12.193 3.171 1.00 42.66 78 ARG A O 1
ATOM 643 N N . PRO A 1 79 ? 12.851 10.238 3.763 1.00 49.19 79 PRO A N 1
ATOM 644 C CA . PRO A 1 79 ? 11.698 10.871 4.378 1.00 49.19 79 PRO A CA 1
ATOM 645 C C . PRO A 1 79 ? 12.198 11.425 5.712 1.00 49.19 79 PRO A C 1
ATOM 647 O O . PRO A 1 79 ? 12.455 10.674 6.653 1.00 49.19 79 PRO A O 1
ATOM 650 N N . GLN A 1 80 ? 12.442 12.732 5.762 1.00 49.81 80 GLN A N 1
ATOM 651 C CA . GLN A 1 80 ? 12.689 13.444 7.010 1.00 49.81 80 GLN A CA 1
ATOM 652 C C . GLN A 1 80 ? 11.359 13.470 7.764 1.00 49.81 80 GLN A C 1
ATOM 654 O O . GLN A 1 80 ? 10.592 14.413 7.630 1.00 49.81 80 GLN A O 1
ATOM 659 N N . VAL A 1 81 ? 11.061 12.406 8.509 1.00 54.47 81 VAL A N 1
ATOM 660 C CA . VAL A 1 81 ? 10.010 12.459 9.525 1.00 54.47 81 VAL A CA 1
ATOM 661 C C . VAL A 1 81 ? 10.600 13.300 10.645 1.00 54.47 81 VAL A C 1
ATOM 663 O O . VAL A 1 81 ? 11.500 12.855 11.369 1.00 54.47 81 VAL A O 1
ATOM 666 N N . ALA A 1 82 ? 10.202 14.565 10.702 1.00 58.22 82 ALA A N 1
ATOM 667 C CA . ALA A 1 82 ? 10.692 15.489 11.703 1.00 58.22 82 ALA A CA 1
ATOM 668 C C . ALA A 1 82 ? 10.285 14.956 13.084 1.00 58.22 82 ALA A C 1
ATOM 670 O O . ALA A 1 82 ? 9.223 14.366 13.258 1.00 58.22 82 ALA A O 1
ATOM 671 N N . ARG A 1 83 ? 11.106 15.174 14.118 1.00 56.09 83 ARG A N 1
ATOM 672 C CA . ARG A 1 83 ? 10.763 14.777 15.502 1.00 56.09 83 ARG A CA 1
ATOM 673 C C . ARG A 1 83 ? 9.426 15.367 15.997 1.00 56.09 83 ARG A C 1
ATOM 675 O O . ARG A 1 83 ? 8.869 14.851 16.964 1.00 56.09 83 ARG A O 1
ATOM 682 N N . GLY A 1 84 ? 8.917 16.415 15.341 1.00 61.50 84 GLY A N 1
ATOM 683 C CA . GLY A 1 84 ? 7.565 16.941 15.549 1.00 61.50 84 GLY A CA 1
ATOM 684 C C . GLY A 1 84 ? 6.468 15.926 15.212 1.00 61.50 84 GLY A C 1
ATOM 685 O O . GLY A 1 84 ? 5.529 15.769 15.991 1.00 61.50 84 GLY A O 1
ATOM 686 N N . ASP A 1 85 ? 6.658 15.143 14.151 1.00 73.31 85 ASP A N 1
ATOM 687 C CA . ASP A 1 85 ? 5.645 14.245 13.594 1.00 73.31 85 ASP A CA 1
ATOM 688 C C . ASP A 1 85 ? 5.351 13.061 14.525 1.00 73.31 85 ASP A C 1
ATOM 690 O O . ASP A 1 85 ? 4.219 12.602 14.612 1.00 73.31 85 ASP A O 1
ATOM 694 N N . VAL A 1 86 ? 6.346 12.566 15.277 1.00 83.81 86 VAL A N 1
ATOM 695 C CA . VAL A 1 86 ? 6.148 11.432 16.204 1.00 83.81 86 VAL A CA 1
ATOM 696 C C . VAL A 1 86 ? 5.305 11.845 17.409 1.00 83.81 86 VAL A C 1
ATOM 698 O O . VAL A 1 86 ? 4.417 11.103 17.829 1.00 83.81 86 VAL A O 1
ATOM 701 N N . ARG A 1 87 ? 5.548 13.040 17.965 1.00 86.56 87 ARG A N 1
ATOM 702 C CA . ARG A 1 87 ? 4.740 13.569 19.077 1.00 86.56 87 ARG A CA 1
ATOM 703 C C . ARG A 1 87 ? 3.309 13.834 18.628 1.00 86.56 87 ARG A C 1
ATOM 705 O O . ARG A 1 87 ? 2.376 13.499 19.354 1.00 86.56 87 ARG A O 1
ATOM 712 N N . GLU A 1 88 ? 3.147 14.399 17.436 1.00 89.19 88 GLU A N 1
ATOM 713 C CA . GLU A 1 88 ? 1.836 14.623 16.834 1.00 89.19 88 GLU A CA 1
ATOM 714 C C . GLU A 1 88 ? 1.106 13.300 16.575 1.00 89.19 88 GLU A C 1
ATOM 716 O O . GLU A 1 88 ? -0.064 13.163 16.927 1.00 89.19 88 GLU A O 1
ATOM 721 N N . LEU A 1 89 ? 1.808 12.288 16.059 1.00 87.25 89 LEU A N 1
ATOM 722 C CA . LEU A 1 89 ? 1.249 10.964 15.800 1.00 87.25 89 LEU A CA 1
ATOM 723 C C . LEU A 1 89 ? 0.761 10.280 17.086 1.00 87.25 89 LEU A C 1
ATOM 725 O O . LEU A 1 89 ? -0.330 9.712 17.095 1.00 87.25 89 LEU A O 1
ATOM 729 N N . VAL A 1 90 ? 1.519 10.387 18.183 1.00 89.81 90 VAL A N 1
ATOM 730 C CA . VAL A 1 90 ? 1.107 9.885 19.509 1.00 89.81 90 VAL A CA 1
ATOM 731 C C . VAL A 1 90 ? -0.105 10.651 20.042 1.00 89.81 90 VAL A C 1
ATOM 733 O O . VAL A 1 90 ? -1.017 10.069 20.629 1.00 89.81 90 VAL A O 1
ATOM 736 N N . GLN A 1 91 ? -0.153 11.967 19.842 1.00 93.56 91 GLN A N 1
ATOM 737 C CA . GLN A 1 91 ? -1.305 12.753 20.272 1.00 93.56 91 GLN A CA 1
ATOM 738 C C . GLN A 1 91 ? -2.557 12.379 19.468 1.00 93.56 91 GLN A C 1
ATOM 740 O O . GLN A 1 91 ? -3.632 12.171 20.036 1.00 93.56 91 GLN A O 1
ATOM 745 N N . ARG A 1 92 ? -2.405 12.208 18.152 1.00 94.19 92 ARG A N 1
ATOM 746 C CA . ARG A 1 92 ? -3.464 11.738 17.260 1.00 94.19 92 ARG A CA 1
ATOM 747 C C . ARG A 1 92 ? -3.951 10.346 17.660 1.00 94.19 92 ARG A C 1
ATOM 749 O O . ARG A 1 92 ? -5.161 10.136 17.687 1.00 94.19 92 ARG A O 1
ATOM 756 N N . SER A 1 93 ? -3.056 9.420 18.017 1.00 91.12 93 SER A N 1
ATOM 757 C CA . SER A 1 93 ? -3.449 8.071 18.451 1.00 91.12 93 SER A CA 1
ATOM 758 C C . SER A 1 93 ? -4.299 8.093 19.720 1.00 91.12 93 SER A C 1
ATOM 760 O O . SER A 1 93 ? -5.307 7.392 19.779 1.00 91.12 93 SER A O 1
ATOM 762 N N . ARG A 1 94 ? -3.986 8.971 20.681 1.00 93.12 94 ARG A N 1
ATOM 763 C CA . ARG A 1 94 ? -4.803 9.161 21.894 1.00 93.12 94 ARG A CA 1
ATOM 764 C C . ARG A 1 94 ? -6.198 9.709 21.597 1.00 93.12 94 ARG A C 1
ATOM 766 O O . ARG A 1 94 ? -7.172 9.259 22.198 1.00 93.12 94 ARG A O 1
ATOM 773 N N . TYR A 1 95 ? -6.318 10.680 20.689 1.00 94.94 95 TYR A N 1
ATOM 774 C CA . TYR A 1 95 ? -7.632 11.202 20.300 1.00 94.94 95 TYR A CA 1
ATOM 775 C C . TYR A 1 95 ? -8.467 10.148 19.576 1.00 94.94 95 TYR A C 1
ATOM 777 O O . TYR A 1 95 ? -9.640 9.983 19.905 1.00 94.94 95 TYR A O 1
ATOM 785 N N . MET A 1 96 ? -7.856 9.401 18.652 1.00 93.50 96 MET A N 1
ATOM 786 C CA . MET A 1 96 ? -8.525 8.296 17.962 1.00 93.50 96 MET A CA 1
ATOM 787 C C . MET A 1 96 ? -9.038 7.253 18.958 1.00 93.50 96 MET A C 1
ATOM 789 O O . MET A 1 96 ? -10.199 6.869 18.881 1.00 93.50 96 MET A O 1
ATOM 793 N N . GLU A 1 97 ? -8.226 6.858 19.940 1.00 91.50 97 GLU A N 1
ATOM 794 C CA . GLU A 1 97 ? -8.637 5.902 20.971 1.00 91.50 97 GLU A CA 1
ATOM 795 C C . GLU A 1 97 ? -9.853 6.396 21.769 1.00 91.50 97 GLU A C 1
ATOM 797 O O . GLU A 1 97 ? -10.811 5.650 21.967 1.00 91.50 97 GLU A O 1
ATOM 802 N N . ARG A 1 98 ? -9.862 7.669 22.187 1.00 92.19 98 ARG A N 1
ATOM 803 C CA . ARG A 1 98 ? -11.005 8.254 22.910 1.00 92.19 98 ARG A CA 1
ATOM 804 C C . ARG A 1 98 ? -12.274 8.257 22.064 1.00 92.19 98 ARG A C 1
ATOM 806 O O . ARG A 1 98 ? -13.324 7.898 22.579 1.00 92.19 98 ARG A O 1
ATOM 813 N N . ILE A 1 99 ? -12.178 8.633 20.788 1.00 93.88 99 ILE A N 1
ATOM 814 C CA . ILE A 1 99 ? -13.323 8.632 19.864 1.00 93.88 99 ILE A CA 1
ATOM 815 C C . ILE A 1 99 ? -13.867 7.209 19.715 1.00 93.88 99 ILE A C 1
ATOM 817 O O . ILE A 1 99 ? -15.061 6.984 19.897 1.00 93.88 99 ILE A O 1
ATOM 821 N N . LEU A 1 100 ? -12.984 6.244 19.459 1.00 91.38 100 LEU A N 1
ATOM 822 C CA . LEU A 1 100 ? -13.367 4.852 19.242 1.00 91.38 100 LEU A CA 1
ATOM 823 C C . LEU A 1 100 ? -13.991 4.207 20.482 1.00 91.38 100 LEU A C 1
ATOM 825 O O . LEU A 1 100 ? -14.938 3.444 20.336 1.00 91.38 100 LEU A O 1
ATOM 829 N N . ARG A 1 101 ? -13.552 4.564 21.697 1.00 88.19 101 ARG A N 1
ATOM 830 C CA . ARG A 1 101 ? -14.196 4.104 22.946 1.00 88.19 101 ARG A CA 1
ATOM 831 C C . ARG A 1 101 ? -15.665 4.522 23.058 1.00 88.19 101 ARG A C 1
ATOM 833 O O . ARG A 1 101 ? -16.420 3.855 23.757 1.00 88.19 101 ARG A O 1
ATOM 840 N N . HIS A 1 102 ? -16.064 5.611 22.402 1.00 89.38 102 HIS A N 1
ATOM 841 C CA . HIS A 1 102 ? -17.454 6.067 22.386 1.00 89.38 102 HIS A CA 1
ATOM 842 C C . HIS A 1 102 ? -18.244 5.528 21.189 1.00 89.38 102 HIS A C 1
ATOM 844 O O . HIS A 1 102 ? -19.445 5.305 21.318 1.00 89.38 102 HIS A O 1
ATOM 850 N N . THR A 1 103 ? -17.599 5.322 20.036 1.00 89.50 103 THR A N 1
ATOM 851 C CA . THR A 1 103 ? -18.286 4.905 18.802 1.00 89.50 103 THR A CA 1
ATOM 852 C C . THR A 1 103 ? -18.341 3.392 18.605 1.00 89.50 103 THR A C 1
ATOM 854 O O . THR A 1 103 ? -19.242 2.908 17.926 1.00 89.50 103 THR A O 1
ATOM 857 N N . VAL A 1 104 ? -17.413 2.637 19.195 1.00 84.06 104 VAL A N 1
ATOM 858 C CA . VAL A 1 104 ? -17.307 1.183 19.042 1.00 84.06 104 VAL A CA 1
ATOM 859 C C . VAL A 1 104 ? -17.340 0.532 20.422 1.00 84.06 104 VAL A C 1
ATOM 861 O O . VAL A 1 104 ? -16.392 0.625 21.199 1.00 84.06 104 VAL A O 1
ATOM 864 N N . GLN A 1 105 ? -18.451 -0.131 20.739 1.00 83.50 105 GLN A N 1
ATOM 865 C CA . GLN A 1 105 ? -18.616 -0.860 21.997 1.00 83.50 105 GLN A CA 1
ATOM 866 C C . GLN A 1 105 ? -18.139 -2.311 21.839 1.00 83.50 105 GLN A C 1
ATOM 868 O O . GLN A 1 105 ? -18.331 -2.922 20.791 1.00 83.50 105 GLN A O 1
ATOM 873 N N . GLY A 1 106 ? -17.529 -2.870 22.888 1.00 83.56 106 GLY A N 1
ATOM 874 C CA . GLY A 1 106 ? -17.166 -4.293 22.948 1.00 83.56 106 GLY A CA 1
ATOM 875 C C . GLY A 1 106 ? -15.790 -4.668 22.386 1.00 83.56 106 GLY A C 1
ATOM 876 O O . GLY A 1 106 ? -15.474 -5.852 22.333 1.00 83.56 106 GLY A O 1
ATOM 877 N N . ILE A 1 107 ? -14.956 -3.693 22.007 1.00 84.06 107 ILE A N 1
ATOM 878 C CA . ILE A 1 107 ? -13.579 -3.941 21.551 1.00 84.06 107 ILE A CA 1
ATOM 879 C C . ILE A 1 107 ? -12.590 -3.258 22.498 1.00 84.06 107 ILE A C 1
ATOM 881 O O . ILE A 1 107 ? -12.665 -2.051 22.732 1.00 84.06 107 ILE A O 1
ATOM 885 N N . SER A 1 108 ? -11.640 -4.023 23.038 1.00 87.56 108 SER A N 1
ATOM 886 C CA . SER A 1 108 ? -10.502 -3.480 23.776 1.00 87.56 108 SER A CA 1
ATOM 887 C C . SER A 1 108 ? -9.461 -2.922 22.801 1.00 87.56 108 SER A C 1
ATOM 889 O O . SER A 1 108 ? -9.002 -3.600 21.885 1.00 87.56 108 SER A O 1
ATOM 891 N N . LEU A 1 109 ? -9.096 -1.653 22.993 1.00 88.19 109 LEU A N 1
ATOM 892 C CA . LEU A 1 109 ? -8.155 -0.926 22.132 1.00 88.19 109 LEU A CA 1
ATOM 893 C C . LEU A 1 109 ? -6.689 -1.056 22.593 1.00 88.19 109 LEU A C 1
ATOM 895 O O . LEU A 1 109 ? -5.857 -0.226 22.235 1.00 88.19 109 LEU A O 1
ATOM 899 N N . ASP A 1 110 ? -6.360 -2.062 23.410 1.00 89.31 110 ASP A N 1
ATOM 900 C CA . ASP A 1 110 ? -4.975 -2.355 23.783 1.00 89.31 110 ASP A CA 1
ATOM 901 C C . ASP A 1 110 ? -4.243 -3.104 22.660 1.00 89.31 110 ASP A C 1
ATOM 903 O O . ASP A 1 110 ? -4.843 -3.823 21.858 1.00 89.31 110 ASP A O 1
ATOM 907 N N . THR A 1 111 ? -2.918 -2.965 22.619 1.00 89.19 111 THR A N 1
ATOM 908 C CA . THR A 1 111 ? -2.081 -3.533 21.556 1.00 89.19 111 THR A CA 1
ATOM 909 C C . THR A 1 111 ? -2.255 -5.047 21.397 1.00 89.19 111 THR A C 1
ATOM 911 O O . THR A 1 111 ? -2.213 -5.539 20.273 1.00 89.19 111 THR A O 1
ATOM 914 N N . SER A 1 112 ? -2.471 -5.786 22.494 1.00 91.00 112 SER A N 1
ATOM 915 C CA . SER A 1 112 ? -2.563 -7.253 22.466 1.00 91.00 112 SER A CA 1
ATOM 916 C C . SER A 1 112 ? -3.906 -7.756 21.934 1.00 91.00 112 SER A C 1
ATOM 918 O O . SER A 1 112 ? -3.970 -8.783 21.258 1.00 91.00 112 SER A O 1
ATOM 920 N N . SER A 1 113 ? -4.988 -7.030 22.206 1.00 92.56 113 SER A N 1
ATOM 921 C CA . SER A 1 113 ? -6.313 -7.346 21.676 1.00 92.56 113 SER A CA 1
ATOM 922 C C . SER A 1 113 ? -6.422 -6.968 20.204 1.00 92.56 113 SER A C 1
ATOM 924 O O . SER A 1 113 ? -6.901 -7.762 19.394 1.00 92.56 113 SER A O 1
ATOM 926 N N . LEU A 1 114 ? -5.906 -5.790 19.838 1.00 90.44 114 LEU A N 1
ATOM 927 C CA . LEU A 1 114 ? -5.863 -5.345 18.447 1.00 90.44 114 LEU A CA 1
ATOM 928 C C . LEU A 1 114 ? -5.010 -6.271 17.572 1.00 90.44 114 LEU A C 1
ATOM 930 O O . LEU A 1 114 ? -5.399 -6.529 16.435 1.00 90.44 114 LEU A O 1
ATOM 934 N N . SER A 1 115 ? -3.895 -6.809 18.087 1.00 89.31 115 SER A N 1
ATOM 935 C CA . SER A 1 115 ? -3.074 -7.761 17.328 1.00 89.31 115 SER A CA 1
ATOM 936 C C . SER A 1 115 ? -3.829 -9.061 17.050 1.00 89.31 115 SER A C 1
ATOM 938 O O . SER A 1 115 ? -3.915 -9.478 15.901 1.00 89.31 115 SER A O 1
ATOM 940 N N . LYS A 1 116 ? -4.477 -9.645 18.067 1.00 92.19 116 LYS A N 1
ATOM 941 C CA . LYS A 1 116 ? -5.287 -10.865 17.902 1.00 92.19 116 LYS A CA 1
ATOM 942 C C . LYS A 1 116 ? -6.423 -10.667 16.899 1.00 92.19 116 LYS A C 1
ATOM 944 O O . LYS A 1 116 ? -6.693 -11.550 16.090 1.00 92.19 116 LYS A O 1
ATOM 949 N N . LEU A 1 117 ? -7.085 -9.509 16.942 1.00 88.06 117 LEU A N 1
ATOM 950 C CA . LEU A 1 117 ? -8.127 -9.165 15.975 1.00 88.06 117 LEU A CA 1
ATOM 951 C C . LEU A 1 117 ? -7.557 -9.003 14.560 1.00 88.06 117 LEU A C 1
ATOM 953 O O . LEU A 1 117 ? -8.170 -9.481 13.610 1.00 88.06 117 LEU A O 1
ATOM 957 N N . ALA A 1 118 ? -6.384 -8.383 14.407 1.00 90.19 118 ALA A N 1
ATOM 958 C CA . ALA A 1 118 ? -5.716 -8.269 13.113 1.00 90.19 118 ALA A CA 1
ATOM 959 C C . ALA A 1 118 ? -5.361 -9.648 12.525 1.00 90.19 118 ALA A C 1
ATOM 961 O O . ALA A 1 118 ? -5.623 -9.889 11.347 1.00 90.19 118 ALA A O 1
ATOM 962 N N . ASP A 1 119 ? -4.863 -10.573 13.349 1.00 91.25 119 ASP A N 1
ATOM 963 C CA . ASP A 1 119 ? -4.528 -11.944 12.937 1.00 91.25 119 ASP A CA 1
ATOM 964 C C . ASP A 1 119 ? -5.780 -12.772 12.575 1.00 91.25 119 ASP A C 1
ATOM 966 O O . ASP A 1 119 ? -5.778 -13.591 11.652 1.00 91.25 119 ASP A O 1
ATOM 970 N N . ALA A 1 120 ? -6.907 -12.533 13.250 1.00 89.81 120 ALA A N 1
ATOM 971 C CA . ALA A 1 120 ? -8.184 -13.142 12.875 1.00 89.81 120 ALA A CA 1
ATOM 972 C C . ALA A 1 120 ? -8.681 -12.657 11.492 1.00 89.81 120 ALA A C 1
ATOM 974 O O . ALA A 1 120 ? -9.303 -13.412 10.737 1.00 89.81 120 ALA A O 1
ATOM 975 N N . LEU A 1 121 ? -8.391 -11.405 11.116 1.00 84.50 121 LEU A N 1
ATOM 976 C CA . LEU A 1 121 ? -8.756 -10.850 9.805 1.00 84.50 121 LEU A CA 1
ATOM 977 C C . LEU A 1 121 ? -7.899 -11.411 8.662 1.00 84.50 121 LEU A C 1
ATOM 979 O O . LEU A 1 121 ? -8.399 -11.555 7.546 1.00 84.50 121 LEU A O 1
ATOM 983 N N . THR A 1 122 ? -6.629 -11.739 8.912 1.00 82.75 122 THR A N 1
ATOM 984 C CA . THR A 1 122 ? -5.756 -12.353 7.896 1.00 82.75 122 THR A CA 1
ATOM 985 C C . THR A 1 122 ? -6.136 -13.812 7.662 1.00 82.75 122 THR A C 1
ATOM 987 O O . THR A 1 122 ? -6.434 -14.193 6.532 1.00 82.75 122 THR A O 1
ATOM 990 N N . THR A 1 123 ? -6.272 -14.594 8.734 1.00 79.44 123 THR A N 1
ATOM 991 C CA . THR A 1 123 ? -6.660 -16.015 8.667 1.00 79.44 123 THR A CA 1
ATOM 992 C C . THR A 1 123 ? -8.025 -16.229 8.010 1.00 79.44 123 THR A C 1
ATOM 994 O O . THR A 1 123 ? -8.174 -17.111 7.166 1.00 79.44 123 THR A O 1
ATOM 997 N N . SER A 1 124 ? -9.021 -15.391 8.317 1.00 70.38 124 SER A N 1
ATOM 998 C CA . SER A 1 124 ? -10.339 -15.453 7.665 1.00 70.38 124 SER A CA 1
ATOM 999 C C . SER A 1 124 ? -10.301 -15.054 6.185 1.00 70.38 124 SER A C 1
ATOM 1001 O O . SER A 1 124 ? -11.049 -15.610 5.376 1.00 70.38 124 SER A O 1
ATOM 1003 N N . LYS A 1 125 ? -9.417 -14.127 5.800 1.00 73.31 125 LYS A N 1
ATOM 1004 C CA . LYS A 1 125 ? -9.203 -13.738 4.401 1.00 73.31 125 LYS A CA 1
ATOM 1005 C C . LYS A 1 125 ? -8.529 -14.851 3.601 1.00 73.31 125 LYS A C 1
ATOM 1007 O O . LYS A 1 125 ? -8.947 -15.105 2.471 1.00 73.31 125 LYS A O 1
ATOM 1012 N N . ASP A 1 126 ? -7.551 -15.535 4.185 1.00 68.25 126 ASP A N 1
ATOM 1013 C CA . ASP A 1 126 ? -6.895 -16.686 3.563 1.00 68.25 126 ASP A CA 1
ATOM 1014 C C . ASP A 1 126 ? -7.829 -17.896 3.478 1.00 68.25 126 ASP A C 1
ATOM 1016 O O . ASP A 1 126 ? -7.867 -18.551 2.441 1.00 68.25 126 ASP A O 1
ATOM 1020 N N . ALA A 1 127 ? -8.671 -18.132 4.488 1.00 64.06 127 ALA A N 1
ATOM 1021 C CA . ALA A 1 127 ? -9.704 -19.168 4.438 1.00 64.06 127 ALA A CA 1
ATOM 1022 C C . ALA A 1 127 ? -10.752 -18.891 3.346 1.00 64.06 127 ALA A C 1
ATOM 1024 O O . ALA A 1 127 ? -11.080 -19.785 2.570 1.00 64.06 127 ALA A O 1
ATOM 1025 N N . ARG A 1 128 ? -11.231 -17.642 3.212 1.00 62.03 128 ARG A N 1
ATOM 1026 C CA . ARG A 1 128 ? -12.127 -17.253 2.107 1.00 62.03 128 ARG A CA 1
ATOM 1027 C C . ARG A 1 128 ? -11.451 -17.428 0.749 1.00 62.03 128 ARG A C 1
ATOM 1029 O O . ARG A 1 128 ? -12.069 -17.950 -0.167 1.00 62.03 128 ARG A O 1
ATOM 1036 N N . ARG A 1 129 ? -10.177 -17.047 0.625 1.00 57.16 129 ARG A N 1
ATOM 1037 C CA . ARG A 1 129 ? -9.415 -17.159 -0.627 1.00 57.16 129 ARG A CA 1
ATOM 1038 C C . ARG A 1 129 ? -9.049 -18.605 -0.985 1.00 57.16 129 ARG A C 1
ATOM 1040 O O . ARG A 1 129 ? -8.971 -18.910 -2.170 1.00 57.16 129 ARG A O 1
ATOM 1047 N N . ALA A 1 130 ? -8.861 -19.474 0.007 1.00 54.97 130 ALA A N 1
ATOM 1048 C CA . ALA A 1 130 ? -8.666 -20.911 -0.168 1.00 54.97 130 ALA A CA 1
ATOM 1049 C C . ALA A 1 130 ? -9.978 -21.626 -0.534 1.00 54.97 130 ALA A C 1
ATOM 1051 O O . ALA A 1 130 ? -9.971 -22.494 -1.402 1.00 54.97 130 ALA A O 1
ATOM 1052 N N . SER A 1 131 ? -11.114 -21.216 0.045 1.00 53.56 131 SER A N 1
ATOM 1053 C CA . SER A 1 131 ? -12.438 -21.699 -0.375 1.00 53.56 131 SER A CA 1
ATOM 1054 C C . SER A 1 131 ? -12.821 -21.245 -1.784 1.00 53.56 131 SER A C 1
ATOM 1056 O O . SER A 1 131 ? -13.485 -21.990 -2.487 1.00 53.56 131 SER A O 1
ATOM 1058 N N . SER A 1 132 ? -12.361 -20.079 -2.245 1.00 52.28 132 SER A N 1
ATOM 1059 C CA . SER A 1 132 ? -12.615 -19.602 -3.615 1.00 52.28 132 SER A CA 1
ATOM 1060 C C . SER A 1 132 ? -11.813 -20.321 -4.713 1.00 52.28 132 SER A C 1
ATOM 1062 O O . SER A 1 132 ? -11.883 -19.909 -5.867 1.00 52.28 132 SER A O 1
ATOM 1064 N N . GLN A 1 133 ? -11.026 -21.357 -4.395 1.00 49.28 133 GLN A N 1
ATOM 1065 C CA . GLN A 1 133 ? -10.313 -22.159 -5.403 1.00 49.28 133 GLN A CA 1
ATOM 1066 C C . GLN A 1 133 ? -11.012 -23.479 -5.755 1.00 49.28 133 GLN A C 1
ATOM 1068 O O . GLN A 1 133 ? -10.501 -24.216 -6.598 1.00 49.28 133 GLN A O 1
ATOM 1073 N N . VAL A 1 134 ? -12.181 -23.774 -5.175 1.00 47.69 134 VAL A N 1
ATOM 1074 C CA . VAL A 1 134 ? -12.975 -24.955 -5.536 1.00 47.69 134 VAL A CA 1
ATOM 1075 C C . VAL A 1 134 ? -14.459 -24.576 -5.575 1.00 47.69 134 VAL A C 1
ATOM 1077 O O . VAL A 1 134 ? -15.040 -24.310 -4.532 1.00 47.69 134 VAL A O 1
ATOM 1080 N N . ALA A 1 135 ? -15.032 -24.606 -6.783 1.00 45.25 135 ALA A N 1
ATOM 1081 C CA . ALA A 1 135 ? -16.436 -24.359 -7.140 1.00 45.25 135 ALA A CA 1
ATOM 1082 C C . ALA A 1 135 ? -16.917 -22.894 -7.057 1.00 45.25 135 ALA A C 1
ATOM 1084 O O . ALA A 1 135 ? -16.965 -22.295 -5.991 1.00 45.25 135 ALA A O 1
ATOM 1085 N N . GLU A 1 136 ? -17.191 -22.305 -8.226 1.00 42.81 136 GLU A N 1
ATOM 1086 C CA . GLU A 1 136 ? -18.494 -21.748 -8.640 1.00 42.81 136 GLU A CA 1
ATOM 1087 C C . GLU A 1 136 ? -18.273 -20.995 -9.971 1.00 42.81 136 GLU A C 1
ATOM 1089 O O . GLU A 1 136 ? -17.804 -19.857 -10.025 1.00 42.81 136 GLU A O 1
ATOM 1094 N N . GLU A 1 137 ? -18.561 -21.698 -11.068 1.00 52.34 137 GLU A N 1
ATOM 1095 C CA . GLU A 1 137 ? -19.115 -21.083 -12.275 1.00 52.34 137 GLU A CA 1
ATOM 1096 C C . GLU A 1 137 ? -20.516 -20.551 -11.924 1.00 52.34 137 GLU A C 1
ATOM 1098 O O . GLU A 1 137 ? -21.247 -21.223 -11.205 1.00 52.34 137 GLU A O 1
ATOM 1103 N N . ALA A 1 138 ? -20.877 -19.399 -12.496 1.00 51.56 138 ALA A N 1
ATOM 1104 C CA . ALA A 1 138 ? -22.162 -18.693 -12.394 1.00 51.56 138 ALA A CA 1
ATOM 1105 C C . ALA A 1 138 ? -22.430 -17.899 -11.096 1.00 51.56 138 ALA A C 1
ATOM 1107 O O . ALA A 1 138 ? -23.029 -18.388 -10.151 1.00 51.56 138 ALA A O 1
ATOM 1108 N N . ASP A 1 139 ? -22.055 -16.618 -11.099 1.00 50.22 139 ASP A N 1
ATOM 1109 C CA . ASP A 1 139 ? -23.023 -15.503 -11.114 1.00 50.22 139 ASP A CA 1
ATOM 1110 C C . ASP A 1 139 ? -22.234 -14.184 -11.129 1.00 50.22 139 ASP A C 1
ATOM 1112 O O . ASP A 1 139 ? -21.904 -13.585 -10.104 1.00 50.22 139 ASP A O 1
ATOM 1116 N N . SER A 1 140 ? -21.830 -13.770 -12.329 1.00 48.78 140 SER A N 1
ATOM 1117 C CA . SER A 1 140 ? -21.343 -12.411 -12.545 1.00 48.78 140 SER A CA 1
ATOM 1118 C C . SER A 1 140 ? -22.559 -11.487 -12.475 1.00 48.78 140 SER A C 1
ATOM 1120 O O . SER A 1 140 ? -23.440 -11.648 -13.320 1.00 48.78 140 SER A O 1
ATOM 1122 N N . PRO A 1 141 ? -22.637 -10.504 -11.558 1.00 55.53 141 PRO A N 1
ATOM 1123 C CA . PRO A 1 141 ? -23.667 -9.484 -11.673 1.00 55.53 141 PRO A CA 1
ATOM 1124 C C . PRO A 1 141 ? -23.461 -8.767 -13.010 1.00 55.53 141 PRO A C 1
ATOM 1126 O O . PRO A 1 141 ? -22.415 -8.157 -13.245 1.00 55.53 141 PRO A O 1
ATOM 1129 N N . SER A 1 142 ? -24.439 -8.912 -13.904 1.00 60.03 142 SER A N 1
ATOM 1130 C CA . SER A 1 142 ? -24.497 -8.208 -15.180 1.00 60.03 142 SER A CA 1
ATOM 1131 C C . SER A 1 142 ? -24.434 -6.711 -14.894 1.00 60.03 142 SER A C 1
ATOM 1133 O O . SER A 1 142 ? -25.353 -6.149 -14.305 1.00 60.03 142 SER A O 1
ATOM 1135 N N . ILE A 1 143 ? -23.322 -6.075 -15.256 1.00 64.88 143 ILE A N 1
ATOM 1136 C CA . ILE A 1 143 ? -23.259 -4.622 -15.369 1.00 64.88 143 ILE A CA 1
ATOM 1137 C C . ILE A 1 143 ? -24.200 -4.237 -16.507 1.00 64.88 143 ILE A C 1
ATOM 1139 O O . ILE A 1 143 ? -23.938 -4.548 -17.664 1.00 64.88 143 ILE A O 1
ATOM 1143 N N . ASP A 1 144 ? -25.339 -3.647 -16.164 1.00 64.19 144 ASP A N 1
ATOM 1144 C CA . ASP A 1 144 ? -26.208 -3.023 -17.151 1.00 64.19 144 ASP A CA 1
ATOM 1145 C C . ASP A 1 144 ? -25.504 -1.735 -17.595 1.00 64.19 144 ASP A C 1
ATOM 1147 O O . ASP A 1 144 ? -25.234 -0.849 -16.776 1.00 64.19 144 ASP A O 1
ATOM 1151 N N . ASP A 1 145 ? -25.098 -1.682 -18.863 1.00 68.44 145 ASP A N 1
ATOM 1152 C CA . ASP A 1 145 ? -24.466 -0.514 -19.471 1.00 68.44 145 ASP A CA 1
ATOM 1153 C C . ASP A 1 145 ? -25.524 0.588 -19.631 1.00 68.44 145 ASP A C 1
ATOM 1155 O O . ASP A 1 145 ? -26.083 0.804 -20.708 1.00 68.44 145 ASP A O 1
ATOM 1159 N N . GLU A 1 146 ? -25.831 1.283 -18.535 1.00 76.62 146 GLU A N 1
ATOM 1160 C CA . GLU A 1 146 ? -26.706 2.445 -18.575 1.00 76.62 146 GLU A CA 1
ATOM 1161 C C . GLU A 1 146 ? -26.051 3.511 -19.470 1.00 76.62 146 GLU A C 1
ATOM 1163 O O . GLU A 1 146 ? -24.965 4.032 -19.188 1.00 76.62 146 GLU A O 1
ATOM 1168 N N . ALA A 1 147 ? -26.694 3.801 -20.602 1.00 71.94 147 ALA A N 1
ATOM 1169 C CA . ALA A 1 147 ? -26.220 4.756 -21.591 1.00 71.94 147 ALA A CA 1
ATOM 1170 C C . ALA A 1 147 ? -26.291 6.181 -21.025 1.00 71.94 147 ALA A C 1
ATOM 1172 O O . ALA A 1 147 ? -27.284 6.894 -21.181 1.00 71.94 147 ALA A O 1
ATOM 1173 N N . CYS A 1 148 ? -25.218 6.604 -20.360 1.00 65.62 148 CYS A N 1
ATOM 1174 C CA . CYS A 1 148 ? -25.086 7.957 -19.840 1.00 65.62 148 CYS A CA 1
ATOM 1175 C C . CYS A 1 148 ? -25.006 8.950 -21.017 1.00 65.62 148 CYS A C 1
ATOM 1177 O O . CYS A 1 148 ? -23.957 9.123 -21.642 1.00 65.62 148 CYS A O 1
ATOM 1179 N N . THR A 1 149 ? -26.144 9.562 -21.356 1.00 78.00 149 THR A N 1
ATOM 1180 C CA . THR A 1 149 ? -26.252 10.583 -22.406 1.00 78.00 149 THR A CA 1
ATOM 1181 C C . THR A 1 149 ? -25.804 11.915 -21.820 1.00 78.00 149 THR A C 1
ATOM 1183 O O . THR A 1 149 ? -26.488 12.500 -20.984 1.00 78.00 149 THR A O 1
ATOM 1186 N N . LEU A 1 150 ? -24.619 12.375 -22.220 1.00 77.00 150 LEU A N 1
ATOM 1187 C CA . LEU A 1 150 ? -24.148 13.721 -21.912 1.00 77.00 150 LEU A CA 1
ATOM 1188 C C . LEU A 1 150 ? -24.618 14.664 -23.019 1.00 77.00 150 LEU A C 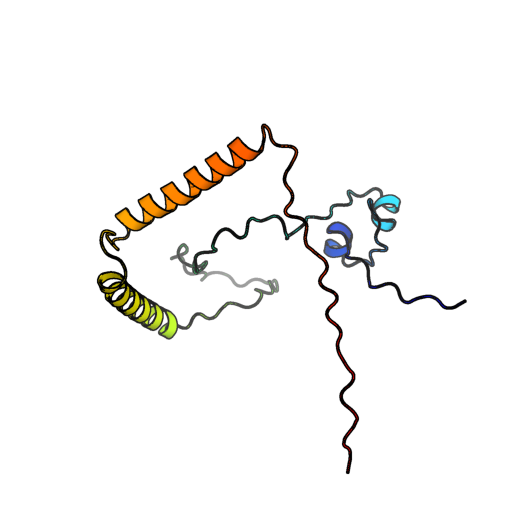1
ATOM 1190 O O . LEU A 1 150 ? -24.085 14.629 -24.129 1.00 77.00 150 LEU A O 1
ATOM 1194 N N . ASP A 1 151 ? -25.597 15.508 -22.709 1.00 73.69 151 ASP A N 1
ATOM 1195 C CA . ASP A 1 151 ? -26.017 16.579 -23.608 1.00 73.69 151 ASP A CA 1
ATOM 1196 C C . ASP A 1 151 ? -24.966 17.707 -23.632 1.00 73.69 151 ASP A C 1
ATOM 1198 O O . ASP A 1 151 ? -24.498 18.144 -22.572 1.00 73.69 151 ASP A O 1
ATOM 1202 N N . PRO A 1 152 ? -24.574 18.210 -24.817 1.00 75.69 152 PRO A N 1
ATOM 1203 C CA . PRO A 1 152 ? -23.653 19.330 -24.915 1.00 75.69 152 PRO A CA 1
ATOM 1204 C C . PRO A 1 152 ? -24.302 20.609 -24.376 1.00 75.69 152 PRO A C 1
ATOM 1206 O O . PRO A 1 152 ? -25.324 21.075 -24.879 1.00 75.69 152 PRO A O 1
ATOM 1209 N N . VAL A 1 153 ? -23.670 21.206 -23.367 1.00 77.06 153 VAL A N 1
ATOM 1210 C CA . VAL A 1 153 ? -24.014 22.545 -22.885 1.00 77.06 153 VAL A CA 1
ATOM 1211 C C . VAL A 1 153 ? -23.543 23.553 -23.932 1.00 77.06 153 VAL A C 1
ATOM 1213 O O . VAL A 1 153 ? -22.370 23.562 -24.294 1.00 77.06 153 VAL A O 1
ATOM 1216 N N . GLY A 1 154 ? -24.462 24.372 -24.446 1.00 70.38 154 GLY A N 1
ATOM 1217 C CA . GLY A 1 154 ? -24.144 25.403 -25.432 1.00 70.38 154 GLY A CA 1
ATOM 1218 C C . GLY A 1 154 ? -23.146 26.425 -24.884 1.00 70.38 154 GLY A C 1
ATOM 1219 O O . GLY A 1 154 ? -23.310 26.919 -23.769 1.00 70.38 154 GLY A O 1
ATOM 1220 N N . ASP A 1 155 ? -22.128 26.742 -25.684 1.00 63.72 155 ASP A N 1
ATOM 1221 C CA . ASP A 1 155 ? -21.097 27.729 -25.368 1.00 63.72 155 ASP A CA 1
ATOM 1222 C C . ASP A 1 155 ? -21.711 29.128 -25.200 1.00 63.72 155 ASP A C 1
ATOM 1224 O O . ASP A 1 155 ? -21.939 29.857 -26.166 1.00 63.72 155 ASP A O 1
ATOM 1228 N N . THR A 1 156 ? -21.961 29.541 -23.959 1.00 62.81 156 THR A N 1
ATOM 1229 C CA . THR A 1 156 ? -22.242 30.943 -23.636 1.00 62.81 156 THR A CA 1
ATOM 1230 C C . THR A 1 156 ? -20.922 31.688 -23.453 1.00 62.81 156 THR A C 1
ATOM 1232 O O . THR A 1 156 ? -20.491 31.947 -22.329 1.00 62.81 156 THR A O 1
ATOM 1235 N N . THR A 1 157 ? -20.270 32.031 -24.564 1.00 58.53 157 THR A N 1
ATOM 1236 C CA . THR A 1 157 ? -19.365 33.185 -24.608 1.00 58.53 157 THR A CA 1
ATOM 1237 C C . THR A 1 157 ? -20.188 34.388 -25.069 1.00 58.53 157 THR A C 1
ATOM 1239 O O . THR A 1 157 ? -20.651 34.439 -26.207 1.00 58.53 157 THR A O 1
ATOM 1242 N N . THR A 1 158 ? -20.376 35.340 -24.157 1.00 51.22 158 THR A N 1
ATOM 1243 C CA . THR A 1 158 ? -20.820 36.717 -24.420 1.00 51.22 158 THR A CA 1
ATOM 1244 C C . THR A 1 158 ? -19.887 37.661 -23.693 1.00 51.22 158 THR A C 1
ATOM 1246 O O . THR A 1 158 ? -19.632 37.370 -22.501 1.00 51.22 158 THR A O 1
#

Sequence (158 aa):
MTEERKRATRACDECRRLKEKCEGGIPCSRCSHFRRLCEFKNRAQGVREFRPYVPRCVEWLYPCVLQATEILTFCGSRPQVARGDVRELVQRSRYMERILRHTVQGISLDTSSLSKLADALTTSKDARRASSQVAEEADSPSIDDEACTLDPVGDTTT

Radius of gyration: 26.77 Å; chains: 1; bounding box: 63×62×68 Å